Protein AF-A0AA51RT26-F1 (afdb_monomer)

Secondary structure (DSSP, 8-state):
--------------------TT----HHHHHHHHHHHHHHHHHHHHH-HHHHTTSS--HHHHHHHHGGGT--SHHHHHHHHHHHHHHTTSS--HHHHHHHHHHHTT----TT----HHHHHHHHHHTS---HHHHHHH-TTS-HHHHHHHHHHHHH-HHHHHHHHHHHHHH--

pLDDT: mean 77.9, std 15.67, range [34.88, 94.12]

Foldseek 3Di:
DDDPDDDDDDDDDDDPPDDPPPDPPDPVNVVVVLVVLLVVLVVVLVVPLVLVVLFPDDPVLSVLSVCLVVQDDDVSNVVSSVVSSVRSVVDDCPSRVVLVVCVVVVHDSPDPPPCPVLSVVLCCVAVVVHDCVVVCVVQVVADPVVLVVLSVVCNVPVPPRVVVNSVSSVVGD

Mean predicted aligned error: 15.86 Å

Solvent-accessible surface area (backbone atoms only — not comparable to full-atom values): 10703 Å² total; per-residue (Å²): 143,79,87,89,86,85,82,86,81,88,90,78,94,72,83,83,82,70,87,78,91,82,81,73,82,47,76,66,55,57,54,48,52,56,47,52,46,40,50,48,49,52,52,50,61,73,69,33,68,82,53,55,75,67,41,87,63,54,67,70,57,50,51,56,60,66,46,56,82,73,48,73,56,73,69,52,42,54,54,49,51,53,51,51,33,47,58,58,66,80,44,84,53,64,66,40,51,56,48,49,52,33,51,77,69,71,41,80,76,73,61,92,59,68,67,48,76,52,52,47,49,48,44,35,49,63,77,66,61,43,66,67,64,61,57,40,69,76,31,73,86,51,62,65,68,61,50,55,52,35,52,55,44,20,71,74,40,44,92,79,24,39,66,59,36,53,52,50,52,65,71,56,120

Organism: NCBI:txid3070815

Nearest PDB structures (foldseek):
  7bl5-assembly1_8  TM=5.152E-01  e=7.105E-05  Escherichia coli str. K-12 substr. MG1655
  2p0t-assembly1_A  TM=4.769E-01  e=4.660E-04  Pseudomonas syringae pv. tomato str. DC3000

Sequence (173 aa):
MNDPYDLDQNPSEQANQSANTDDVRSKTQIKNELKEITEFGVELASMGLSIIKKLPLDEEIVEAFEEIDTVKGNEAKKRHFKRIGKLLRERELDDVRIALERIKLGKPLSTSAEPSLRDLWFDKLINQNENPEAFISAFPNSDRQKLRQLIRNAKKDPSKHAGKLKQYISSVQ

InterPro domains:
  IPR006839 Dual-action ribosomal maturation protein DarP [NF003593] (26-162)
  IPR006839 Dual-action ribosomal maturation protein DarP [PF04751] (25-169)
  IPR006839 Dual-action ribosomal maturation protein DarP [PIRSF016183] (12-160)
  IPR006839 Dual-action ribosomal maturation protein DarP [PTHR38101] (19-160)
  IPR006839 Dual-action ribosomal maturation protein DarP [cd16331] (26-169)
  IPR023153 Dual-action ribosomal maturation protein DarP superfamily [G3DSA:1.10.60.30] (34-107)
  IPR023153 Dual-action ribosomal maturation protein DarP superfamily [G3DSA:1.10.60.30] (118-173)
  IPR023153 Dual-action ribosomal maturation protein DarP superfamily [SSF158710] (35-170)

Structure (mmCIF, N/CA/C/O backbone):
data_AF-A0AA51RT26-F1
#
_entry.id   AF-A0AA51RT26-F1
#
loop_
_atom_site.group_PDB
_atom_site.id
_atom_site.type_symbol
_atom_site.label_atom_id
_atom_site.label_alt_id
_atom_site.label_comp_id
_atom_site.label_asym_id
_atom_site.label_entity_id
_atom_site.label_seq_id
_atom_site.pdbx_PDB_ins_code
_atom_site.Cartn_x
_atom_site.Cartn_y
_atom_site.Cartn_z
_atom_site.occupancy
_atom_site.B_iso_or_equiv
_atom_site.auth_seq_id
_atom_site.auth_comp_id
_atom_site.auth_asym_id
_atom_site.auth_atom_id
_atom_site.pdbx_PDB_model_num
ATOM 1 N N . MET A 1 1 ? 34.927 -34.782 60.301 1.00 48.59 1 MET A N 1
ATOM 2 C CA . MET A 1 1 ? 33.573 -34.402 59.863 1.00 48.59 1 MET A CA 1
ATOM 3 C C . MET A 1 1 ? 33.344 -32.993 60.382 1.00 48.59 1 MET A C 1
ATOM 5 O O . MET A 1 1 ? 32.934 -32.856 61.520 1.00 48.59 1 MET A O 1
ATOM 9 N N . ASN A 1 2 ? 33.755 -31.974 59.625 1.00 34.88 2 ASN A N 1
ATOM 10 C CA . ASN A 1 2 ? 33.528 -30.574 59.983 1.00 34.88 2 ASN A CA 1
ATOM 11 C C . ASN A 1 2 ? 32.853 -29.912 58.787 1.00 34.88 2 ASN A C 1
ATOM 13 O O . ASN A 1 2 ? 33.385 -29.932 57.678 1.00 34.88 2 ASN A O 1
ATOM 17 N N . ASP A 1 3 ? 31.647 -29.444 59.056 1.00 40.94 3 ASP A N 1
ATOM 18 C CA . ASP A 1 3 ? 30.718 -28.766 58.168 1.00 40.94 3 ASP A CA 1
ATOM 19 C C . ASP A 1 3 ? 31.252 -27.355 57.836 1.00 40.94 3 ASP A C 1
ATOM 21 O O . ASP A 1 3 ? 31.576 -26.625 58.776 1.00 40.94 3 ASP A O 1
ATOM 25 N N . PRO A 1 4 ? 31.446 -26.971 56.557 1.00 41.84 4 PRO A N 1
ATOM 26 C CA . PRO A 1 4 ? 32.140 -25.732 56.210 1.00 41.84 4 PRO A CA 1
ATOM 27 C C . PRO A 1 4 ? 31.217 -24.594 55.739 1.00 41.84 4 PRO A C 1
ATOM 29 O O . PRO A 1 4 ? 31.683 -23.725 55.006 1.00 41.84 4 PRO A O 1
ATOM 32 N N . TYR A 1 5 ? 29.937 -24.566 56.115 1.00 48.78 5 TYR A N 1
ATOM 33 C CA . TYR A 1 5 ? 29.039 -23.465 55.744 1.00 48.78 5 TYR A CA 1
ATOM 34 C C . TYR A 1 5 ? 28.480 -22.728 56.962 1.00 48.78 5 TYR A C 1
ATOM 36 O O . TYR A 1 5 ? 27.344 -22.956 57.362 1.00 48.78 5 TYR A O 1
ATOM 44 N N . ASP A 1 6 ? 29.267 -21.792 57.498 1.00 48.47 6 ASP A N 1
ATOM 45 C CA . ASP A 1 6 ? 28.717 -20.530 57.998 1.00 48.47 6 ASP A CA 1
ATOM 46 C C . ASP A 1 6 ? 29.782 -19.416 58.007 1.00 48.47 6 ASP A C 1
ATOM 48 O O . ASP A 1 6 ? 30.973 -19.704 58.129 1.00 48.47 6 ASP A O 1
ATOM 52 N N . LEU A 1 7 ? 29.308 -18.167 57.932 1.00 40.50 7 LEU A N 1
ATOM 53 C CA . LEU A 1 7 ? 29.981 -16.853 57.985 1.00 40.50 7 LEU A CA 1
ATOM 54 C C . LEU A 1 7 ? 29.939 -16.013 56.692 1.00 40.50 7 LEU A C 1
ATOM 56 O O . LEU A 1 7 ? 30.890 -15.921 55.923 1.00 40.50 7 LEU A O 1
ATOM 60 N N . ASP A 1 8 ? 28.777 -15.385 56.507 1.00 44.22 8 ASP A N 1
ATOM 61 C CA . ASP A 1 8 ? 28.563 -13.928 56.574 1.00 44.22 8 ASP A CA 1
ATOM 62 C C . ASP A 1 8 ? 29.432 -12.940 55.739 1.00 44.22 8 ASP A C 1
ATOM 64 O O . ASP A 1 8 ? 30.643 -12.819 55.890 1.00 44.22 8 ASP A O 1
ATOM 68 N N . GLN A 1 9 ? 28.695 -12.098 54.995 1.00 39.25 9 GLN A N 1
ATOM 69 C CA . GLN A 1 9 ? 28.931 -10.684 54.622 1.00 39.25 9 GLN A CA 1
ATOM 70 C C . GLN A 1 9 ? 29.876 -10.286 53.457 1.00 39.25 9 GLN A C 1
ATOM 72 O O . GLN A 1 9 ? 31.093 -10.189 53.557 1.00 39.25 9 GLN A O 1
ATOM 77 N N . ASN A 1 10 ? 29.199 -9.900 52.364 1.00 44.72 10 ASN A N 1
ATOM 78 C CA . ASN A 1 10 ? 29.532 -8.947 51.284 1.00 44.72 10 ASN A CA 1
ATOM 79 C C . ASN A 1 10 ? 30.326 -7.709 51.786 1.00 44.72 10 ASN A C 1
ATOM 81 O O . ASN A 1 10 ? 29.910 -7.157 52.806 1.00 44.72 10 ASN A O 1
ATOM 85 N N . PRO A 1 11 ? 31.391 -7.200 51.114 1.00 45.69 11 PRO A N 1
ATOM 86 C CA . PRO A 1 11 ? 31.206 -6.231 50.015 1.00 45.69 11 PRO A CA 1
ATOM 87 C C . PRO A 1 11 ? 32.370 -6.166 48.998 1.00 45.69 11 PRO A C 1
ATOM 89 O O . PRO A 1 11 ? 33.498 -5.798 49.326 1.00 45.69 11 PRO A O 1
ATOM 92 N N . SER A 1 12 ? 32.115 -6.418 47.717 1.00 38.78 12 SER A N 1
ATOM 93 C CA . SER A 1 12 ? 33.011 -5.947 46.649 1.00 38.78 12 SER A CA 1
ATOM 94 C C . SER A 1 12 ? 32.214 -5.665 45.393 1.00 38.78 12 SER A C 1
ATOM 96 O O . SER A 1 12 ? 31.862 -6.563 44.632 1.00 38.78 12 SER A O 1
ATOM 98 N N . GLU A 1 13 ? 31.929 -4.382 45.221 1.00 48.28 13 GLU A N 1
ATOM 99 C CA . GLU A 1 13 ? 31.505 -3.747 43.987 1.00 48.28 13 GLU A CA 1
ATOM 100 C C . GLU A 1 13 ? 32.276 -4.325 42.794 1.00 48.28 13 GLU A C 1
ATOM 102 O O . GLU A 1 13 ? 33.469 -4.082 42.615 1.00 48.28 13 GLU A O 1
ATOM 107 N N . GLN A 1 14 ? 31.585 -5.079 41.947 1.00 40.97 14 GLN A N 1
ATOM 108 C CA . GLN A 1 14 ? 32.023 -5.283 40.577 1.00 40.97 14 GLN A CA 1
ATOM 109 C C . GLN A 1 14 ? 30.944 -4.723 39.669 1.00 40.97 14 GLN A C 1
ATOM 111 O O . GLN A 1 14 ? 29.845 -5.256 39.523 1.00 40.97 14 GLN A O 1
ATOM 116 N N . ALA A 1 15 ? 31.293 -3.554 39.142 1.00 46.06 15 ALA A N 1
ATOM 117 C CA . ALA A 1 15 ? 30.582 -2.783 38.154 1.00 46.06 15 ALA A CA 1
ATOM 118 C C . ALA A 1 15 ? 30.035 -3.675 37.033 1.00 46.06 15 ALA A C 1
ATOM 120 O O . ALA A 1 15 ? 30.762 -4.078 36.129 1.00 46.06 15 ALA A O 1
ATOM 121 N N . ASN A 1 16 ? 28.722 -3.901 37.036 1.00 46.19 16 ASN A N 1
ATOM 122 C CA . ASN A 1 16 ? 28.007 -4.274 35.823 1.00 46.19 16 ASN A CA 1
ATOM 123 C C . ASN A 1 16 ? 27.736 -3.002 35.008 1.00 46.19 16 ASN A C 1
ATOM 125 O O . ASN A 1 16 ? 26.611 -2.524 34.889 1.00 46.19 16 ASN A O 1
ATOM 129 N N . GLN A 1 17 ? 28.811 -2.436 34.455 1.00 51.53 17 GLN A N 1
ATOM 130 C CA . GLN A 1 17 ? 28.729 -1.714 33.192 1.00 51.53 17 GLN A CA 1
ATOM 131 C C . GLN A 1 17 ? 28.739 -2.771 32.091 1.00 51.53 17 GLN A C 1
ATOM 133 O O . GLN A 1 17 ? 29.795 -3.204 31.638 1.00 51.53 17 GLN A O 1
ATOM 138 N N . SER A 1 18 ? 27.556 -3.206 31.668 1.00 44.22 18 SER A N 1
ATOM 139 C CA . SER A 1 18 ? 27.418 -3.868 30.378 1.00 44.22 18 SER A CA 1
ATOM 140 C C . SER A 1 18 ? 26.287 -3.214 29.603 1.00 44.22 18 SER A C 1
ATOM 142 O O . SER A 1 18 ? 25.132 -3.208 30.020 1.00 44.22 18 SER A O 1
ATOM 144 N N . ALA A 1 19 ? 26.726 -2.559 28.533 1.00 50.94 19 ALA A N 1
ATOM 145 C CA . ALA A 1 19 ? 26.013 -1.984 27.410 1.00 50.94 19 ALA A CA 1
ATOM 146 C C . ALA A 1 19 ? 24.525 -2.346 27.290 1.00 50.94 19 ALA A C 1
ATOM 148 O O . ALA A 1 19 ? 24.168 -3.485 27.009 1.00 50.94 19 ALA A O 1
ATOM 149 N N . ASN A 1 20 ? 23.676 -1.322 27.369 1.00 47.78 20 ASN A N 1
ATOM 150 C CA . ASN A 1 20 ? 22.345 -1.355 26.774 1.00 47.78 20 ASN A CA 1
ATOM 151 C C . ASN A 1 20 ? 22.255 -0.221 25.743 1.00 47.78 20 ASN A C 1
ATOM 153 O O . ASN A 1 20 ? 21.616 0.810 25.942 1.00 47.78 20 ASN A O 1
ATOM 157 N N . THR A 1 21 ? 23.029 -0.363 24.669 1.00 46.56 21 THR A N 1
ATOM 158 C CA . THR A 1 21 ? 23.000 0.522 23.502 1.00 46.56 21 THR A CA 1
ATOM 159 C C . THR A 1 21 ? 21.942 0.016 22.529 1.00 46.56 21 THR A C 1
ATOM 161 O O . THR A 1 21 ? 22.314 -0.491 21.487 1.00 46.56 21 THR A O 1
ATOM 164 N N . ASP A 1 22 ? 20.659 0.092 22.897 1.00 51.62 22 ASP A N 1
ATOM 165 C CA . ASP A 1 22 ? 19.526 -0.116 21.968 1.00 51.62 22 ASP A CA 1
ATOM 166 C C . ASP A 1 22 ? 18.176 0.461 22.468 1.00 51.62 22 ASP A C 1
ATOM 168 O O . ASP A 1 22 ? 17.180 0.420 21.749 1.00 51.62 22 ASP A O 1
ATOM 172 N N . ASP A 1 23 ? 18.106 1.067 23.664 1.00 53.78 23 ASP A N 1
ATOM 173 C CA . ASP A 1 23 ? 16.831 1.457 24.296 1.00 53.78 23 ASP A CA 1
ATOM 174 C C . ASP A 1 23 ? 16.693 2.965 24.569 1.00 53.78 23 ASP A C 1
ATOM 176 O O . ASP A 1 23 ? 16.630 3.400 25.716 1.00 53.78 23 ASP A O 1
ATOM 180 N N . VAL A 1 24 ? 16.629 3.803 23.525 1.00 49.59 24 VAL A N 1
ATOM 181 C CA . VAL A 1 24 ? 16.020 5.142 23.674 1.00 49.59 24 VAL A CA 1
ATOM 182 C C . VAL A 1 24 ? 15.297 5.573 22.396 1.00 49.59 24 VAL A C 1
ATOM 184 O O . VAL A 1 24 ? 15.637 6.572 21.761 1.00 49.59 24 VAL A O 1
ATOM 187 N N . ARG A 1 25 ? 14.206 4.884 22.044 1.00 55.28 25 ARG A N 1
ATOM 188 C CA . ARG A 1 25 ? 13.118 5.596 21.355 1.00 55.28 25 ARG A CA 1
ATOM 189 C C . ARG A 1 25 ? 12.585 6.601 22.373 1.00 55.28 25 ARG A C 1
ATOM 191 O O . ARG A 1 25 ? 12.071 6.217 23.423 1.00 55.28 25 ARG A O 1
ATOM 198 N N . SER A 1 26 ? 12.789 7.896 22.137 1.00 71.69 26 SER A N 1
ATOM 199 C CA . SER A 1 26 ? 12.426 8.915 23.125 1.00 71.69 26 SER A CA 1
ATOM 200 C C . SER A 1 26 ? 10.927 8.829 23.429 1.00 71.69 26 SER A C 1
ATOM 202 O O . SER A 1 26 ? 10.106 8.615 22.533 1.00 71.69 26 SER A O 1
ATOM 204 N N . LYS A 1 27 ? 10.541 9.046 24.692 1.00 67.88 27 LYS A N 1
ATOM 205 C CA . LYS A 1 27 ? 9.126 9.101 25.118 1.00 67.88 27 LYS A CA 1
ATOM 206 C C . LYS A 1 27 ? 8.284 10.029 24.221 1.00 67.88 27 LYS A C 1
ATOM 208 O O . LYS A 1 27 ? 7.089 9.804 24.039 1.00 67.88 27 LYS A O 1
ATOM 213 N N . THR A 1 28 ? 8.918 11.046 23.635 1.00 71.62 28 THR A N 1
ATOM 214 C CA . THR A 1 28 ? 8.334 11.982 22.669 1.00 71.62 28 THR A CA 1
ATOM 215 C C . THR A 1 28 ? 8.030 11.338 21.311 1.00 71.62 28 THR A C 1
ATOM 217 O O . THR A 1 28 ? 6.944 11.556 20.787 1.00 71.62 28 THR A O 1
ATOM 220 N N . GLN A 1 29 ? 8.930 10.521 20.754 1.00 70.69 29 GLN A N 1
ATOM 221 C CA . GLN A 1 29 ? 8.710 9.817 19.477 1.00 70.69 29 GLN A CA 1
ATOM 222 C C . GLN A 1 29 ? 7.563 8.814 19.579 1.00 70.69 29 GLN A C 1
ATOM 224 O O . GLN A 1 29 ? 6.650 8.851 18.761 1.00 70.69 29 GLN A O 1
ATOM 229 N N . ILE A 1 30 ? 7.541 8.017 20.653 1.00 75.00 30 ILE A N 1
ATOM 230 C CA . ILE A 1 30 ? 6.437 7.084 20.920 1.00 75.00 30 ILE A CA 1
ATOM 231 C C . ILE A 1 30 ? 5.115 7.856 20.971 1.00 75.00 30 ILE A C 1
ATOM 233 O O . ILE A 1 30 ? 4.140 7.480 20.331 1.00 75.00 30 ILE A O 1
ATOM 237 N N . LYS A 1 31 ? 5.071 8.986 21.689 1.00 77.25 31 LYS A N 1
ATOM 238 C CA . LYS A 1 31 ? 3.861 9.814 21.784 1.00 77.25 31 LYS A CA 1
ATOM 239 C C . LYS A 1 31 ? 3.405 10.366 20.426 1.00 77.25 31 LYS A C 1
ATOM 241 O O . LYS A 1 31 ? 2.199 10.434 20.192 1.00 77.25 31 LYS A O 1
ATOM 246 N N . ASN A 1 32 ? 4.334 10.759 19.559 1.00 79.44 32 ASN A N 1
ATOM 247 C CA . ASN A 1 32 ? 4.011 11.281 18.231 1.00 79.44 32 ASN A CA 1
ATOM 248 C C . ASN A 1 32 ? 3.444 10.189 17.320 1.00 79.44 32 ASN A C 1
ATOM 250 O O . ASN A 1 32 ? 2.398 10.394 16.720 1.00 79.44 32 ASN A O 1
ATOM 254 N N . GLU A 1 33 ? 4.037 9.000 17.310 1.00 76.75 33 GLU A N 1
ATOM 255 C CA . GLU A 1 33 ? 3.539 7.870 16.514 1.00 76.75 33 GLU A CA 1
ATOM 256 C C . GLU A 1 33 ? 2.153 7.407 16.969 1.00 76.75 33 GLU A C 1
ATOM 258 O O . GLU A 1 33 ? 1.287 7.099 16.151 1.00 76.75 33 GLU A O 1
ATOM 263 N N . LEU A 1 34 ? 1.898 7.409 18.285 1.00 77.56 34 LEU A N 1
ATOM 264 C CA . LEU A 1 34 ? 0.562 7.140 18.824 1.00 77.56 34 LEU A CA 1
ATOM 265 C C . LEU A 1 34 ? -0.470 8.130 18.280 1.00 77.56 34 LEU A C 1
ATOM 267 O O . LEU A 1 34 ? -1.601 7.744 17.971 1.00 77.56 34 LEU A O 1
ATOM 271 N N . LYS A 1 35 ? -0.088 9.406 18.192 1.00 81.81 35 LYS A N 1
ATOM 272 C CA . LYS A 1 35 ? -0.942 10.470 17.672 1.00 81.81 35 LYS A CA 1
ATOM 273 C C . LYS A 1 35 ? -1.176 10.285 16.175 1.00 81.81 35 LYS A C 1
ATOM 275 O O . LYS A 1 35 ? -2.332 10.272 15.771 1.00 81.81 35 LYS A O 1
ATOM 280 N N . GLU A 1 36 ? -0.127 10.030 15.400 1.00 84.81 36 GLU A N 1
ATOM 281 C CA . GLU A 1 36 ? -0.209 9.785 13.955 1.00 84.81 36 GLU A CA 1
ATOM 282 C C . GLU A 1 36 ? -1.105 8.590 13.612 1.00 84.81 36 GLU A C 1
ATOM 284 O O . GLU A 1 36 ? -1.960 8.693 12.739 1.00 84.81 36 GLU A O 1
ATOM 289 N N . ILE A 1 37 ? -0.979 7.466 14.325 1.00 83.75 37 ILE A N 1
ATOM 290 C CA . ILE A 1 37 ? -1.803 6.275 14.055 1.00 83.75 37 ILE A CA 1
ATOM 291 C C . ILE A 1 37 ? -3.262 6.504 14.458 1.00 83.75 37 ILE A C 1
ATOM 293 O O . ILE A 1 37 ? -4.183 6.042 13.782 1.00 83.75 37 ILE A O 1
ATOM 297 N N . THR A 1 38 ? -3.494 7.250 15.539 1.00 81.31 38 THR A N 1
ATOM 298 C CA . THR A 1 38 ? -4.856 7.620 15.940 1.00 81.31 38 THR A CA 1
ATOM 299 C C . THR A 1 38 ? -5.489 8.563 14.915 1.00 81.31 38 THR A C 1
ATOM 301 O O . THR A 1 38 ? -6.638 8.362 14.532 1.00 81.31 38 THR A O 1
ATOM 304 N N . GLU A 1 39 ? -4.743 9.564 14.444 1.00 84.44 39 GLU A N 1
ATOM 305 C CA . GLU A 1 39 ? -5.175 10.491 13.392 1.00 84.44 39 GLU A CA 1
ATOM 306 C C . GLU A 1 39 ? -5.463 9.752 12.083 1.00 84.44 39 GLU A C 1
ATOM 308 O O . GLU A 1 39 ? -6.510 9.978 11.481 1.00 84.44 39 GLU A O 1
ATOM 313 N N . PHE A 1 40 ? -4.612 8.795 11.710 1.00 85.19 40 PHE A N 1
ATOM 314 C CA . PHE A 1 40 ? -4.814 7.932 10.550 1.00 85.19 40 PHE A CA 1
ATOM 315 C C . PHE A 1 40 ? -6.111 7.116 10.648 1.00 85.19 40 PHE A C 1
ATOM 317 O O . PHE A 1 40 ? -6.889 7.068 9.698 1.00 85.19 40 PHE A O 1
ATOM 324 N N . GLY A 1 41 ? -6.405 6.520 11.808 1.00 85.00 41 GLY A N 1
ATOM 325 C CA . GLY A 1 41 ? -7.660 5.788 12.012 1.00 85.00 41 GLY A CA 1
ATOM 326 C C . GLY A 1 41 ? -8.903 6.681 11.904 1.00 85.00 41 GLY A C 1
ATOM 327 O O . GLY A 1 41 ? -9.920 6.265 11.348 1.00 85.00 41 GLY A O 1
ATOM 328 N N . VAL A 1 42 ? -8.824 7.922 12.391 1.00 83.88 42 VAL A N 1
ATOM 329 C CA . VAL A 1 42 ? -9.907 8.910 12.249 1.00 83.88 42 VAL A CA 1
ATOM 330 C C . VAL A 1 42 ? -10.073 9.336 10.788 1.00 83.88 42 VAL A C 1
ATOM 332 O O . VAL A 1 42 ? -11.201 9.420 10.299 1.00 83.88 42 VAL A O 1
ATOM 335 N N . GLU A 1 43 ? -8.968 9.561 10.078 1.00 85.62 43 GLU A N 1
ATOM 336 C CA . GLU A 1 43 ? -8.973 9.874 8.650 1.00 85.62 43 GLU A CA 1
ATOM 337 C C . GLU A 1 43 ? -9.647 8.756 7.845 1.00 85.62 43 GLU A C 1
ATOM 339 O O . GLU A 1 43 ? -10.568 9.032 7.074 1.00 85.62 43 GLU A O 1
ATOM 344 N N . LEU A 1 44 ? -9.271 7.495 8.077 1.00 84.88 44 LEU A N 1
ATOM 345 C CA . LEU A 1 44 ? -9.889 6.342 7.421 1.00 84.88 44 LEU A CA 1
ATOM 346 C C . LEU A 1 44 ? -11.401 6.282 7.666 1.00 84.88 44 LEU A C 1
ATOM 348 O O . LEU A 1 44 ? -12.167 6.108 6.718 1.00 84.88 44 LEU A O 1
ATOM 352 N N . ALA A 1 45 ? -11.845 6.492 8.909 1.00 84.69 45 ALA A N 1
ATOM 353 C CA . ALA A 1 45 ? -13.273 6.508 9.228 1.00 84.69 45 ALA A CA 1
ATOM 354 C C . ALA A 1 45 ? -14.033 7.607 8.467 1.00 84.69 45 ALA A C 1
ATOM 356 O O . ALA A 1 45 ? -15.173 7.392 8.059 1.00 84.69 45 ALA A O 1
ATOM 357 N N . SER A 1 46 ? -13.406 8.764 8.230 1.00 84.12 46 SER A N 1
ATOM 358 C CA . SER A 1 46 ? -14.029 9.875 7.496 1.00 84.12 46 SER A CA 1
ATOM 359 C C . SER A 1 46 ? -14.213 9.603 5.997 1.00 84.12 46 SER A C 1
ATOM 361 O O . SER A 1 46 ? -15.097 10.183 5.369 1.00 84.12 46 SER A O 1
ATOM 363 N N . MET A 1 47 ? -13.412 8.698 5.425 1.00 82.31 47 MET A N 1
ATOM 364 C CA . MET A 1 47 ? -13.482 8.304 4.011 1.00 82.31 47 MET A CA 1
ATOM 365 C C . MET A 1 47 ? -14.605 7.302 3.724 1.00 82.31 47 MET A C 1
ATOM 367 O O . MET A 1 47 ? -15.026 7.143 2.577 1.00 82.31 47 MET A O 1
ATOM 371 N N . GLY A 1 48 ? -15.114 6.645 4.765 1.00 83.81 48 GLY A N 1
ATOM 372 C CA . GLY A 1 48 ? -16.233 5.722 4.685 1.00 83.81 48 GLY A CA 1
ATOM 373 C C . GLY A 1 48 ? -15.836 4.273 4.401 1.00 83.81 48 GLY A C 1
ATOM 374 O O . GLY A 1 48 ? -14.784 3.949 3.841 1.00 83.81 48 GLY A O 1
ATOM 375 N N . LEU A 1 49 ? -16.748 3.373 4.767 1.00 84.25 49 LEU A N 1
ATOM 376 C CA . LEU A 1 49 ? -16.522 1.929 4.779 1.00 84.25 49 LEU A CA 1
ATOM 377 C C . LEU A 1 49 ? -16.180 1.342 3.398 1.00 84.25 49 LEU A C 1
ATOM 379 O O . LEU A 1 49 ? -15.419 0.383 3.292 1.00 84.25 49 LEU A O 1
ATOM 383 N N . SER A 1 50 ? -16.696 1.943 2.322 1.00 81.44 50 SER A N 1
ATOM 384 C CA . SER A 1 50 ? -16.426 1.499 0.947 1.00 81.44 50 SER A CA 1
ATOM 385 C C . SER A 1 50 ? -14.952 1.608 0.540 1.00 81.44 50 SER A C 1
ATOM 387 O O . SER A 1 50 ? -14.505 0.851 -0.321 1.00 81.44 50 SER A O 1
ATOM 389 N N . ILE A 1 51 ? -14.208 2.542 1.139 1.00 80.75 51 ILE A N 1
ATOM 390 C CA . ILE A 1 51 ? -12.771 2.717 0.924 1.00 80.75 51 ILE A CA 1
ATOM 391 C C . ILE A 1 51 ? -11.996 1.758 1.825 1.00 80.75 51 ILE A C 1
ATOM 393 O O . ILE A 1 51 ? -11.107 1.064 1.341 1.00 80.75 51 ILE A O 1
ATOM 397 N N . ILE A 1 52 ? -12.391 1.657 3.095 1.00 85.88 52 ILE A N 1
ATOM 398 C CA . ILE A 1 52 ? -11.760 0.778 4.088 1.00 85.88 52 ILE A CA 1
ATOM 399 C C . ILE A 1 52 ? -11.753 -0.681 3.614 1.00 85.88 52 ILE A C 1
ATOM 401 O O . ILE A 1 52 ? -10.710 -1.323 3.650 1.00 85.88 52 ILE A O 1
ATOM 405 N N . LYS A 1 53 ? -12.867 -1.172 3.055 1.00 84.31 53 LYS A N 1
ATOM 406 C CA . LYS A 1 53 ? -12.979 -2.535 2.493 1.00 84.31 53 L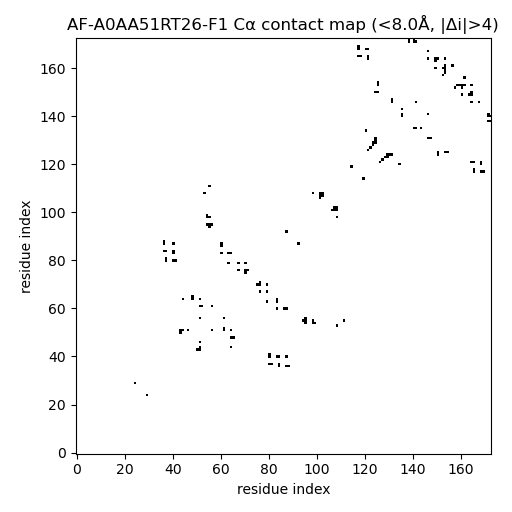YS A CA 1
ATOM 407 C C . LYS A 1 53 ? -12.060 -2.823 1.303 1.00 84.31 53 LYS A C 1
ATOM 409 O O . LYS A 1 53 ? -11.911 -3.977 0.920 1.00 84.31 53 LYS A O 1
ATOM 414 N N . LYS A 1 54 ? -11.500 -1.792 0.667 1.00 80.69 54 LYS A N 1
ATOM 415 C CA . LYS A 1 54 ? -10.576 -1.940 -0.468 1.00 80.69 54 LYS A CA 1
ATOM 416 C C . LYS A 1 54 ? -9.111 -1.875 -0.043 1.00 80.69 54 LYS A C 1
ATOM 418 O O . LYS A 1 54 ? -8.240 -2.120 -0.874 1.00 80.69 54 LYS A O 1
ATOM 423 N N . LEU A 1 55 ? -8.834 -1.495 1.202 1.00 83.56 55 LEU A N 1
ATOM 424 C CA . LEU A 1 55 ? -7.480 -1.441 1.736 1.00 83.56 55 LEU A CA 1
ATOM 425 C C . LEU A 1 55 ? -7.022 -2.844 2.169 1.00 83.56 55 LEU A C 1
ATOM 427 O O . LEU A 1 55 ? -7.861 -3.666 2.537 1.00 83.56 55 LEU A O 1
ATOM 431 N N . PRO A 1 56 ? -5.704 -3.120 2.156 1.00 82.12 56 PRO A N 1
ATOM 432 C CA . PRO A 1 56 ? -5.136 -4.374 2.649 1.00 82.12 56 PRO A CA 1
ATOM 433 C C . PR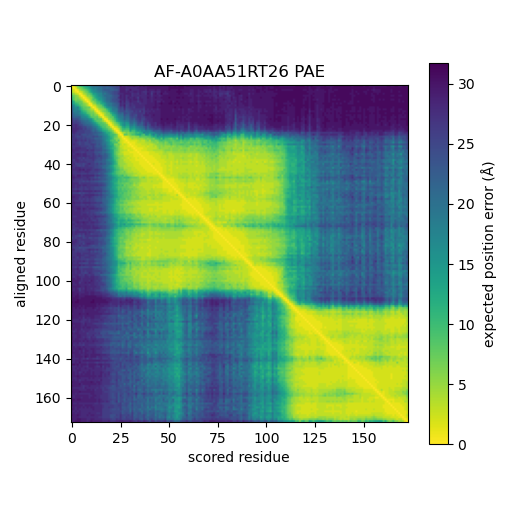O A 1 56 ? -5.138 -4.395 4.188 1.00 82.12 56 PRO A C 1
ATOM 435 O O . PRO A 1 56 ? -4.100 -4.290 4.835 1.00 82.12 56 PRO A O 1
ATOM 438 N N . LEU A 1 57 ? -6.330 -4.456 4.778 1.00 84.06 57 LEU A N 1
ATOM 439 C CA . LEU A 1 57 ? -6.558 -4.507 6.221 1.00 84.06 57 LEU A CA 1
ATOM 440 C C . LEU A 1 57 ? -7.049 -5.896 6.631 1.00 84.06 57 LEU A C 1
ATOM 442 O O . LEU A 1 57 ? -7.673 -6.597 5.836 1.00 84.06 57 LEU A O 1
ATOM 446 N N . ASP A 1 58 ? -6.792 -6.271 7.884 1.00 85.81 58 ASP A N 1
ATOM 447 C CA . ASP A 1 58 ? -7.404 -7.467 8.462 1.00 85.81 58 ASP A CA 1
ATOM 448 C C . ASP A 1 58 ? -8.913 -7.344 8.542 1.00 85.81 58 ASP A C 1
ATOM 450 O O . ASP A 1 58 ? -9.450 -6.260 8.784 1.00 85.81 58 ASP A O 1
ATOM 454 N N . GLU A 1 59 ? -9.566 -8.500 8.487 1.00 85.31 59 GLU A N 1
ATOM 455 C CA . GLU A 1 59 ? -10.991 -8.635 8.755 1.00 85.31 59 GLU A CA 1
ATOM 456 C C . GLU A 1 59 ? -11.371 -8.010 10.108 1.00 85.31 59 GLU A C 1
ATOM 458 O O . GLU A 1 59 ? -12.284 -7.194 10.146 1.00 85.31 59 GLU A O 1
ATOM 463 N N . GLU A 1 60 ? -10.588 -8.228 11.176 1.00 88.44 60 GLU A N 1
ATOM 464 C CA . GLU A 1 60 ? -10.847 -7.622 12.497 1.00 88.44 60 GLU A CA 1
ATOM 465 C C . GLU A 1 60 ? -10.840 -6.080 12.463 1.00 88.44 60 GLU A C 1
ATOM 467 O O . GLU A 1 60 ? -11.640 -5.422 13.135 1.00 88.44 60 GLU A O 1
ATOM 472 N N . ILE A 1 61 ? -9.944 -5.472 11.677 1.00 87.62 61 ILE A N 1
ATOM 473 C CA . ILE A 1 61 ? -9.880 -4.012 11.545 1.00 87.62 61 ILE A CA 1
ATOM 474 C C . ILE A 1 61 ? -11.084 -3.519 10.748 1.00 87.62 61 ILE A C 1
ATOM 476 O O . ILE A 1 61 ? -11.711 -2.535 11.139 1.00 87.62 61 ILE A O 1
ATOM 480 N N . VAL A 1 62 ? -11.418 -4.199 9.649 1.00 88.75 62 VAL A N 1
ATOM 481 C CA . VAL A 1 62 ? -12.579 -3.862 8.820 1.00 88.75 62 VAL A CA 1
ATOM 482 C C . VAL A 1 62 ? -13.865 -3.947 9.643 1.00 88.75 62 VAL A C 1
ATOM 484 O O . VAL A 1 62 ? -14.613 -2.972 9.655 1.00 88.75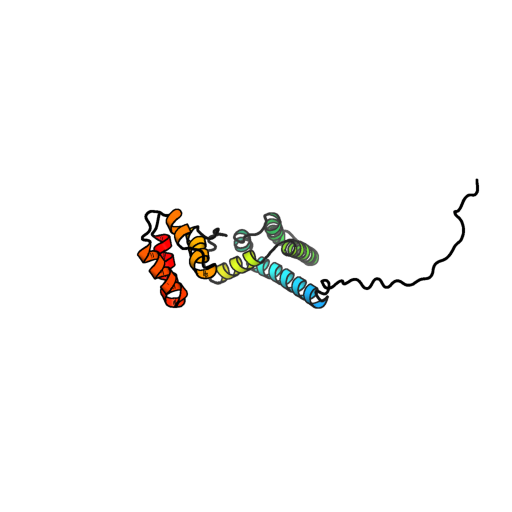 62 VAL A O 1
ATOM 487 N N . GLU A 1 63 ? -14.078 -5.029 10.394 1.00 89.38 63 GLU A N 1
ATOM 488 C CA . GLU A 1 63 ? -15.209 -5.200 11.317 1.00 89.38 63 GLU A CA 1
ATOM 489 C C . GLU A 1 63 ? -15.272 -4.069 12.348 1.00 89.38 63 GLU A C 1
ATOM 491 O O . GLU A 1 63 ? -16.320 -3.454 12.553 1.00 89.38 63 GLU A O 1
ATOM 496 N N . ALA A 1 64 ? -14.132 -3.707 12.947 1.00 89.81 64 ALA A N 1
ATOM 497 C CA . ALA A 1 64 ? -14.086 -2.586 13.876 1.00 89.81 64 ALA A CA 1
ATOM 498 C C . ALA A 1 64 ? -14.517 -1.266 13.206 1.00 89.81 64 ALA A C 1
ATOM 500 O O . ALA A 1 64 ? -15.153 -0.436 13.852 1.00 89.81 64 ALA A O 1
ATOM 501 N N . PHE A 1 65 ? -14.236 -1.048 11.921 1.00 89.44 65 PHE A N 1
ATOM 502 C CA . PHE A 1 65 ? -14.755 0.119 11.203 1.00 89.44 65 PHE A CA 1
ATOM 503 C C . PHE A 1 65 ? -16.253 0.015 10.863 1.00 89.44 65 PHE A C 1
ATOM 505 O O . PHE A 1 65 ? -16.931 1.042 10.874 1.00 89.44 65 PHE A O 1
ATOM 512 N N . GLU A 1 66 ? -16.792 -1.181 10.610 1.00 89.38 66 GLU A N 1
ATOM 513 C CA . GLU A 1 66 ? -18.235 -1.398 10.389 1.00 89.38 66 GLU A CA 1
ATOM 514 C C . GLU A 1 66 ? -19.073 -1.057 11.626 1.00 89.38 66 GLU A C 1
ATOM 516 O O . GLU A 1 66 ? -20.166 -0.497 11.528 1.00 89.38 66 GLU A O 1
ATOM 521 N N . GLU A 1 67 ? -18.533 -1.336 12.810 1.00 88.19 67 GLU A N 1
ATOM 522 C CA . GLU A 1 67 ? -19.195 -1.076 14.087 1.00 88.19 67 GLU A CA 1
ATOM 523 C C . GLU A 1 67 ? -19.273 0.422 14.447 1.00 88.19 67 GLU A C 1
ATOM 525 O O . GLU A 1 67 ? -20.037 0.801 15.334 1.00 88.19 67 GLU A O 1
ATOM 530 N N . ILE A 1 68 ? -18.537 1.318 13.773 1.00 86.12 68 ILE A N 1
ATOM 531 C CA . ILE A 1 68 ? -18.503 2.755 14.128 1.00 86.12 68 ILE A CA 1
ATOM 532 C C . ILE A 1 68 ? -19.898 3.392 14.104 1.00 86.12 68 ILE A C 1
ATOM 534 O O . ILE A 1 68 ? -20.221 4.212 14.974 1.00 86.12 68 ILE A O 1
ATOM 538 N N . ASP A 1 69 ? -20.723 3.014 13.127 1.00 80.94 69 ASP A N 1
ATOM 539 C CA . ASP A 1 69 ? -22.063 3.574 12.947 1.00 80.94 69 ASP A CA 1
ATOM 540 C C . ASP A 1 69 ? -23.069 3.031 13.975 1.00 80.94 69 ASP A C 1
ATOM 542 O O . ASP A 1 69 ? -24.051 3.704 14.302 1.00 80.94 69 ASP A O 1
ATOM 546 N N . THR A 1 70 ? -22.815 1.847 14.543 1.00 85.44 70 THR A N 1
ATOM 547 C CA . THR A 1 70 ? -23.676 1.238 15.570 1.00 85.44 70 THR A CA 1
ATOM 548 C C . THR A 1 70 ? -23.357 1.760 16.972 1.00 85.44 70 THR A C 1
ATOM 550 O O . THR A 1 70 ? -24.242 1.808 17.836 1.00 85.44 70 THR A O 1
ATOM 553 N N . VAL A 1 71 ? -22.123 2.224 17.201 1.00 85.94 71 VAL A N 1
ATOM 554 C CA . VAL A 1 71 ? -21.673 2.778 18.481 1.00 85.94 71 VAL A CA 1
ATOM 555 C C . VAL A 1 71 ? -22.327 4.141 18.747 1.00 85.94 71 VAL A C 1
ATOM 557 O O . VAL A 1 71 ? -21.985 5.177 18.166 1.00 85.94 71 VAL A O 1
ATOM 560 N N . LYS A 1 72 ? -23.264 4.162 19.701 1.00 86.81 72 LYS A N 1
ATOM 561 C CA . LYS A 1 72 ? -23.975 5.373 20.136 1.00 86.81 72 LYS A CA 1
ATOM 562 C C . LYS A 1 72 ? -23.256 6.054 21.303 1.00 86.81 72 LYS A C 1
ATOM 564 O O . LYS A 1 72 ? -22.941 5.427 22.309 1.00 86.81 72 LYS A O 1
ATOM 569 N N . GLY A 1 73 ? -23.074 7.369 21.194 1.00 88.12 73 GLY A N 1
ATOM 570 C CA . GLY A 1 73 ? -22.511 8.213 22.251 1.00 88.12 73 GLY A CA 1
ATOM 571 C C . GLY A 1 73 ? -21.020 8.518 22.084 1.00 88.12 73 GLY A C 1
ATOM 572 O O . GLY A 1 73 ? -20.223 7.682 21.663 1.00 88.12 73 GLY A O 1
ATOM 573 N N . ASN A 1 74 ? -20.638 9.744 22.442 1.00 85.75 74 ASN A N 1
ATOM 574 C CA . ASN A 1 74 ? -19.293 10.274 22.192 1.00 85.75 74 ASN A CA 1
ATOM 575 C C . ASN A 1 74 ? -18.200 9.504 22.948 1.00 85.75 74 ASN A C 1
ATOM 577 O O . ASN A 1 74 ? -17.136 9.243 22.393 1.00 85.75 74 ASN A O 1
ATOM 581 N N . GLU A 1 75 ? -18.463 9.095 24.190 1.00 88.25 75 GLU A N 1
ATOM 582 C CA . GLU A 1 75 ? -17.497 8.328 24.989 1.00 88.25 75 GLU A CA 1
ATOM 583 C C . GLU A 1 75 ? -17.327 6.889 24.492 1.00 88.25 75 GLU A C 1
ATOM 585 O O . GLU A 1 75 ? -16.212 6.366 24.484 1.00 88.25 75 GLU A O 1
ATOM 590 N N . ALA A 1 76 ? -18.403 6.262 24.011 1.00 86.62 76 ALA A N 1
ATOM 591 C CA . ALA A 1 76 ? -18.329 4.941 23.399 1.00 86.62 76 ALA A CA 1
ATOM 592 C C . ALA A 1 76 ? -17.527 4.997 22.087 1.00 86.62 76 ALA A C 1
ATOM 594 O O . ALA A 1 76 ? -16.599 4.209 21.908 1.00 86.62 76 ALA A O 1
ATOM 595 N N . LYS A 1 77 ? -17.777 6.004 21.234 1.00 85.31 77 LYS A N 1
ATOM 596 C CA . LYS A 1 77 ? -17.002 6.233 20.002 1.00 85.31 77 LYS A CA 1
ATOM 597 C C . LYS A 1 77 ? -15.518 6.462 20.282 1.00 85.31 77 LYS A C 1
ATOM 599 O O . LYS A 1 77 ? -14.679 5.840 19.642 1.00 85.31 77 LYS A O 1
ATOM 604 N N . LYS A 1 78 ? -15.165 7.290 21.274 1.00 85.06 78 LYS A N 1
ATOM 605 C CA . LYS A 1 78 ? -13.757 7.503 21.671 1.00 85.06 78 LYS A CA 1
ATOM 606 C C . LYS A 1 78 ? -13.063 6.201 22.082 1.00 85.06 78 LYS A C 1
ATOM 608 O O . LYS A 1 78 ? -11.925 5.961 21.685 1.00 85.06 78 LYS A O 1
ATOM 613 N N . ARG A 1 79 ? -13.731 5.355 22.876 1.00 86.81 79 ARG A N 1
ATOM 614 C CA . ARG A 1 79 ? -13.198 4.038 23.273 1.00 86.81 79 ARG A CA 1
ATOM 615 C C . ARG A 1 79 ? -13.028 3.116 22.069 1.00 86.81 79 ARG A C 1
ATOM 617 O O . ARG A 1 79 ? -12.016 2.427 21.981 1.00 86.81 79 ARG A O 1
ATOM 624 N N . HIS A 1 80 ? -13.974 3.159 21.138 1.00 88.56 80 HIS A N 1
ATOM 625 C CA . HIS A 1 80 ? -13.931 2.386 19.904 1.00 88.56 80 HIS A CA 1
ATOM 626 C C . HIS A 1 80 ? -12.758 2.789 19.004 1.00 88.56 80 HIS A C 1
ATOM 628 O O . HIS A 1 80 ? -11.947 1.947 18.631 1.00 88.56 80 HIS A O 1
ATOM 634 N N . PHE A 1 81 ? -12.558 4.090 18.779 1.00 87.00 81 PHE A N 1
ATOM 635 C CA . PHE A 1 81 ? -11.384 4.599 18.061 1.00 87.00 81 PHE A CA 1
ATOM 636 C C . PHE A 1 81 ? -10.065 4.239 18.751 1.00 87.00 81 PHE A C 1
ATOM 638 O O . PHE A 1 81 ? -9.072 3.972 18.080 1.00 87.00 81 PHE A O 1
ATOM 645 N N . LYS A 1 82 ? -10.044 4.158 20.087 1.00 85.62 82 LYS A N 1
ATOM 646 C CA . LYS A 1 82 ? -8.872 3.674 20.827 1.00 85.62 82 LYS A CA 1
ATOM 647 C C . LYS A 1 82 ? -8.594 2.185 20.573 1.00 85.62 82 LYS A C 1
ATOM 649 O O . LYS A 1 82 ? -7.425 1.805 20.527 1.00 85.62 82 LYS A O 1
ATOM 654 N N . ARG A 1 83 ? -9.632 1.352 20.400 1.00 89.31 83 ARG A N 1
ATOM 655 C CA . ARG A 1 83 ? -9.496 -0.057 19.980 1.00 89.31 83 ARG A CA 1
ATOM 656 C C . ARG A 1 83 ? -8.931 -0.139 18.565 1.00 89.31 83 ARG A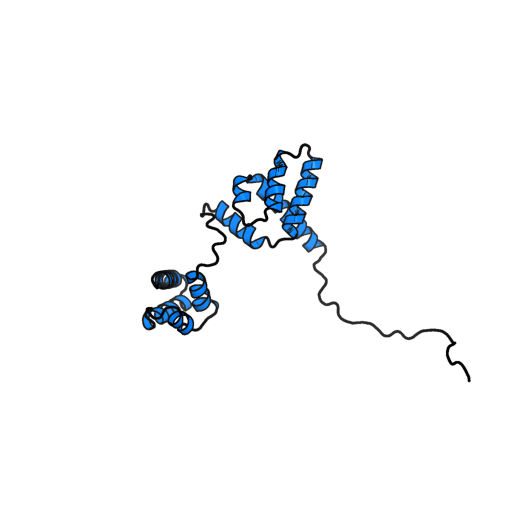 C 1
ATOM 658 O O . ARG A 1 83 ? -7.907 -0.784 18.382 1.00 89.31 83 ARG A O 1
ATOM 665 N N . ILE A 1 84 ? -9.512 0.594 17.616 1.00 87.81 84 ILE A N 1
ATOM 666 C CA . ILE A 1 84 ? -9.029 0.669 16.227 1.00 87.81 84 ILE A CA 1
ATOM 667 C C . ILE A 1 84 ? -7.561 1.117 16.185 1.00 87.81 84 ILE A C 1
ATOM 669 O O . ILE A 1 84 ? -6.727 0.458 15.576 1.00 87.81 84 ILE A O 1
ATOM 673 N N . GLY A 1 85 ? -7.202 2.180 16.910 1.00 86.75 85 GLY A N 1
ATOM 674 C CA . GLY A 1 85 ? -5.819 2.657 17.000 1.00 86.75 85 GLY A CA 1
ATOM 675 C C . GLY A 1 85 ? -4.864 1.683 17.703 1.00 86.75 85 GLY A C 1
ATOM 676 O O . GLY A 1 85 ? -3.651 1.785 17.542 1.00 86.75 85 GLY A O 1
ATOM 677 N N . LYS A 1 86 ? -5.363 0.728 18.498 1.00 86.50 86 LYS A N 1
ATOM 678 C CA . LYS A 1 86 ? -4.548 -0.384 19.006 1.00 86.50 86 LYS A CA 1
ATOM 679 C C . LYS A 1 86 ? -4.305 -1.416 17.902 1.00 86.50 86 LYS A C 1
ATOM 681 O O . LYS A 1 86 ? -3.148 -1.737 17.674 1.00 86.50 86 LYS A O 1
ATOM 686 N N . LEU A 1 87 ? -5.350 -1.840 17.193 1.00 87.62 87 LEU A N 1
ATOM 687 C CA . LEU A 1 87 ? -5.243 -2.814 16.101 1.00 87.62 87 LEU A CA 1
ATOM 688 C C . LEU A 1 87 ? -4.328 -2.314 14.974 1.00 87.62 87 LEU A C 1
ATOM 690 O O . LEU A 1 87 ? -3.451 -3.033 14.514 1.00 87.62 87 LEU A O 1
ATOM 694 N N . LEU A 1 88 ? -4.449 -1.037 14.602 1.00 85.50 88 LEU A N 1
ATOM 695 C CA . LEU A 1 88 ? -3.587 -0.412 13.594 1.00 85.50 88 LEU A CA 1
ATOM 696 C C . LEU A 1 88 ? -2.104 -0.363 14.008 1.00 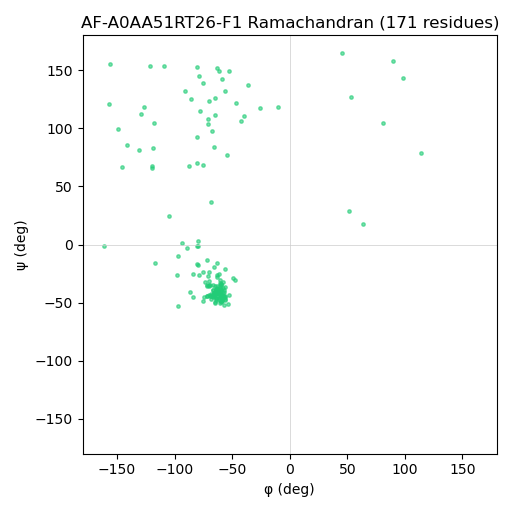85.50 88 LEU A C 1
ATOM 698 O O . LEU A 1 88 ? -1.242 -0.339 13.141 1.00 85.50 88 LEU A O 1
ATOM 702 N N . ARG A 1 89 ? -1.786 -0.346 15.312 1.00 82.44 89 ARG A N 1
ATOM 703 C CA . ARG A 1 89 ? -0.394 -0.343 15.812 1.00 82.44 89 ARG A CA 1
ATOM 704 C C . ARG A 1 89 ? 0.264 -1.710 15.792 1.00 82.44 89 ARG A C 1
ATOM 706 O O . ARG A 1 89 ? 1.485 -1.790 15.769 1.00 82.44 89 ARG A O 1
ATOM 713 N N . GLU A 1 90 ? -0.536 -2.762 15.874 1.00 82.62 90 GLU A N 1
ATOM 714 C CA . GLU A 1 90 ? -0.055 -4.144 15.868 1.00 82.62 90 GLU A CA 1
ATOM 715 C C . GLU A 1 90 ? 0.252 -4.624 14.438 1.00 82.62 90 GLU A C 1
ATOM 717 O O . GLU A 1 90 ? 0.728 -5.741 14.250 1.00 82.62 90 GLU A O 1
ATOM 722 N N . ARG A 1 91 ? 0.022 -3.767 13.433 1.00 77.69 91 ARG A N 1
ATOM 723 C CA . ARG A 1 91 ? 0.220 -4.039 12.009 1.00 77.69 91 ARG A CA 1
ATOM 724 C C . ARG A 1 91 ? 1.207 -3.062 11.382 1.00 77.69 91 ARG A C 1
ATOM 726 O O . ARG A 1 91 ? 1.337 -1.913 11.801 1.00 77.69 91 ARG A O 1
ATOM 733 N N . GLU A 1 92 ? 1.859 -3.518 10.322 1.00 76.19 92 GLU A N 1
ATOM 734 C CA . GLU A 1 92 ? 2.642 -2.663 9.436 1.00 76.19 92 GLU A CA 1
ATOM 735 C C . GLU A 1 92 ? 1.686 -1.909 8.498 1.00 76.19 92 GLU A C 1
ATOM 737 O O . GLU A 1 92 ? 0.944 -2.509 7.723 1.00 76.19 92 GLU A O 1
ATOM 742 N N . LEU A 1 93 ? 1.636 -0.579 8.622 1.00 80.81 93 LEU A N 1
ATOM 743 C CA . LEU A 1 93 ? 0.658 0.262 7.915 1.00 80.81 93 LEU A CA 1
ATOM 744 C C . LEU A 1 93 ? 1.176 0.822 6.587 1.00 80.81 93 LEU A C 1
ATOM 746 O O . LEU A 1 93 ? 0.458 1.580 5.933 1.00 80.81 93 LEU A O 1
ATOM 750 N N . ASP A 1 94 ? 2.401 0.495 6.185 1.00 78.06 94 ASP A N 1
ATOM 751 C CA . ASP A 1 94 ? 3.022 1.094 5.003 1.00 78.06 94 ASP A CA 1
ATOM 752 C C . ASP A 1 94 ? 2.271 0.719 3.720 1.00 78.06 94 ASP A C 1
ATOM 754 O O . ASP A 1 94 ? 1.930 1.602 2.929 1.00 78.06 94 ASP A O 1
ATOM 758 N N . ASP A 1 95 ? 1.851 -0.539 3.587 1.00 78.25 95 ASP A N 1
ATOM 759 C CA . ASP A 1 95 ? 1.002 -0.987 2.478 1.00 78.25 95 ASP A CA 1
ATOM 760 C C . ASP A 1 95 ? -0.365 -0.295 2.470 1.00 78.25 95 ASP A C 1
ATOM 762 O O . ASP A 1 95 ? -0.881 0.084 1.414 1.00 78.25 95 ASP A O 1
ATOM 766 N N . VAL A 1 96 ? -0.944 -0.067 3.652 1.00 82.81 96 VAL A N 1
ATOM 767 C CA . VAL A 1 96 ? -2.231 0.625 3.805 1.00 82.81 96 VAL A CA 1
ATOM 768 C C . VAL A 1 96 ? -2.103 2.089 3.382 1.00 82.81 96 VAL A C 1
ATOM 770 O O . VAL A 1 96 ? -2.972 2.604 2.679 1.00 82.81 96 VAL A O 1
ATOM 773 N N . ARG A 1 97 ? -1.010 2.761 3.764 1.00 82.44 97 ARG A N 1
ATOM 774 C CA . ARG A 1 97 ? -0.713 4.149 3.374 1.00 82.44 97 ARG A CA 1
ATOM 775 C C . ARG A 1 97 ? -0.510 4.269 1.867 1.00 82.44 97 ARG A C 1
ATOM 777 O O . ARG A 1 97 ? -1.124 5.134 1.243 1.00 82.44 97 ARG A O 1
ATOM 784 N N . ILE A 1 98 ? 0.273 3.370 1.268 1.00 79.69 98 ILE A N 1
ATOM 785 C CA . ILE A 1 98 ? 0.495 3.328 -0.185 1.00 79.69 98 ILE A CA 1
ATOM 786 C C . ILE A 1 98 ? -0.825 3.085 -0.921 1.00 79.69 98 ILE A C 1
ATOM 788 O O . ILE A 1 98 ? -1.129 3.767 -1.905 1.00 79.69 98 ILE A O 1
ATOM 792 N N . ALA A 1 99 ? -1.628 2.125 -0.452 1.00 79.00 99 ALA A N 1
ATOM 793 C CA . ALA A 1 99 ? -2.939 1.850 -1.019 1.00 79.00 99 ALA A CA 1
ATOM 794 C C . ALA A 1 99 ? -3.830 3.093 -0.938 1.00 79.00 99 ALA A C 1
ATOM 796 O O . ALA A 1 99 ? -4.407 3.480 -1.953 1.00 79.00 99 ALA A O 1
ATOM 797 N N . LEU A 1 100 ? -3.866 3.763 0.218 1.00 83.12 100 LEU A N 1
ATOM 798 C CA . LEU A 1 100 ? -4.651 4.971 0.443 1.00 83.12 100 LEU A CA 1
ATOM 799 C C . LEU A 1 100 ? -4.255 6.121 -0.496 1.00 83.12 100 LEU A C 1
ATOM 801 O O . LEU A 1 100 ? -5.127 6.764 -1.086 1.00 83.12 100 LEU A O 1
ATOM 805 N N . GLU A 1 101 ? -2.959 6.372 -0.683 1.00 82.06 101 GLU A N 1
ATOM 806 C CA . GLU A 1 101 ? -2.482 7.387 -1.628 1.00 82.06 101 GLU A CA 1
ATOM 807 C C . GLU A 1 101 ? -2.935 7.097 -3.062 1.00 82.06 101 GLU A C 1
ATOM 809 O O . GLU A 1 101 ? -3.343 8.010 -3.785 1.00 82.06 101 GLU A O 1
ATOM 814 N N . ARG A 1 102 ? -2.940 5.826 -3.482 1.00 75.31 102 ARG A N 1
ATOM 815 C CA . ARG A 1 102 ? -3.450 5.443 -4.808 1.00 75.31 102 ARG A CA 1
ATOM 816 C C . ARG A 1 102 ? -4.932 5.782 -4.963 1.00 75.31 102 ARG A C 1
ATOM 818 O O . ARG A 1 102 ? -5.300 6.314 -6.011 1.00 75.31 102 ARG A O 1
ATOM 825 N N . ILE A 1 103 ? -5.747 5.550 -3.926 1.00 78.56 103 ILE A N 1
ATOM 826 C CA . ILE A 1 103 ? -7.174 5.929 -3.918 1.00 78.56 103 ILE A CA 1
ATOM 827 C C . ILE A 1 103 ? -7.326 7.435 -4.097 1.00 78.56 103 ILE A C 1
ATOM 829 O O . ILE A 1 103 ? -8.086 7.877 -4.957 1.00 78.56 103 ILE A O 1
ATOM 833 N N . LYS A 1 104 ? -6.581 8.225 -3.312 1.00 79.12 104 LYS A N 1
ATOM 834 C CA . LYS A 1 104 ? -6.621 9.694 -3.368 1.00 79.12 104 LYS A CA 1
ATOM 835 C C . LYS A 1 104 ? -6.244 10.226 -4.751 1.00 79.12 104 LYS A C 1
ATOM 837 O O . LYS A 1 104 ? -6.820 11.205 -5.210 1.00 79.12 104 LYS A O 1
ATOM 842 N N . LEU A 1 105 ? -5.314 9.559 -5.433 1.00 79.06 105 LEU A N 1
ATOM 843 C CA . LEU A 1 105 ? -4.889 9.894 -6.794 1.00 79.06 105 LEU A CA 1
ATOM 844 C C . LEU A 1 105 ? -5.849 9.389 -7.888 1.00 79.06 105 LEU A C 1
ATOM 846 O O . LEU A 1 105 ? -5.533 9.525 -9.070 1.00 79.06 105 LEU A O 1
ATOM 850 N N . GLY A 1 106 ? -6.983 8.773 -7.529 1.00 67.81 106 GLY A N 1
ATOM 851 C CA . GLY A 1 106 ? -7.934 8.194 -8.484 1.00 67.81 106 GLY A CA 1
ATOM 852 C C . GLY A 1 106 ? -7.351 7.032 -9.293 1.00 67.81 106 GLY A C 1
ATOM 853 O O . GLY A 1 106 ? -7.879 6.676 -10.346 1.00 67.81 106 GLY A O 1
ATOM 854 N N . LYS A 1 107 ? -6.240 6.449 -8.828 1.00 64.31 107 LYS A N 1
ATOM 855 C CA . LYS A 1 107 ? -5.625 5.283 -9.456 1.00 64.31 107 LYS A CA 1
ATOM 856 C C . LYS A 1 107 ? -6.410 4.040 -9.040 1.00 64.31 107 LYS A C 1
ATOM 858 O O . LYS A 1 107 ? -6.885 3.973 -7.904 1.00 64.31 107 LYS A O 1
ATOM 863 N N . PRO A 1 108 ? -6.557 3.043 -9.927 1.00 57.50 108 PRO A N 1
ATOM 864 C CA . PRO A 1 108 ? -7.214 1.802 -9.555 1.00 57.50 108 PRO A CA 1
ATOM 865 C C . PRO A 1 108 ? -6.512 1.189 -8.339 1.00 57.50 108 PRO A C 1
ATOM 867 O O . PRO A 1 108 ? -5.287 1.056 -8.310 1.00 57.50 108 PRO A O 1
ATOM 870 N N . LEU A 1 109 ? -7.315 0.788 -7.351 1.00 58.75 109 LEU A N 1
ATOM 871 C CA . LEU A 1 109 ? -6.928 -0.048 -6.209 1.00 58.75 109 LEU A CA 1
ATOM 872 C C . LEU A 1 109 ? -6.609 -1.476 -6.651 1.00 58.75 109 LEU A C 1
ATOM 874 O O . LEU A 1 109 ? -6.986 -2.418 -5.970 1.00 58.75 109 LEU A O 1
ATOM 878 N N . SER A 1 110 ? -6.000 -1.664 -7.821 1.00 49.91 110 SER A N 1
ATOM 879 C CA . SER A 1 110 ? -5.640 -2.979 -8.337 1.00 49.91 110 SER A CA 1
ATOM 880 C C . SER A 1 110 ? -4.579 -3.589 -7.428 1.00 49.91 110 SER A C 1
ATOM 882 O O . SER A 1 110 ? -3.394 -3.430 -7.700 1.00 49.91 110 SER A O 1
ATOM 884 N N . THR A 1 111 ? -5.111 -4.194 -6.362 1.00 44.62 111 THR A N 1
ATOM 885 C CA . THR A 1 111 ? -4.644 -5.125 -5.340 1.00 44.62 111 THR A CA 1
ATOM 886 C C . THR A 1 111 ? -3.274 -4.776 -4.749 1.00 44.62 111 THR A C 1
ATOM 888 O O . THR A 1 111 ? -2.477 -4.035 -5.321 1.00 44.62 111 THR A O 1
ATOM 891 N N . SER A 1 112 ? -2.910 -5.365 -3.618 1.00 47.81 112 SER A N 1
ATOM 892 C CA . SER A 1 112 ? -1.546 -5.888 -3.531 1.00 47.81 112 SER A CA 1
ATOM 893 C C . SER A 1 112 ? -1.356 -6.835 -4.718 1.00 47.81 112 SER A C 1
ATOM 895 O O . SER A 1 112 ? -1.529 -8.042 -4.602 1.00 47.81 112 SER A O 1
ATOM 897 N N . ALA A 1 113 ? -1.151 -6.300 -5.921 1.00 54.50 113 ALA A N 1
ATOM 898 C CA . ALA A 1 113 ? -0.597 -7.085 -6.989 1.00 54.50 113 ALA A CA 1
ATOM 899 C C . ALA A 1 113 ? 0.814 -7.336 -6.493 1.00 54.50 113 ALA A C 1
ATOM 901 O O . ALA A 1 113 ? 1.660 -6.441 -6.585 1.00 54.50 113 ALA A O 1
ATOM 902 N N . GLU A 1 114 ? 1.011 -8.517 -5.898 1.00 57.00 114 GLU A N 1
ATOM 903 C CA . GLU A 1 114 ? 2.296 -9.200 -5.914 1.00 57.00 114 GLU A CA 1
ATOM 904 C C . GLU A 1 114 ? 3.015 -8.718 -7.166 1.00 57.00 114 GLU A C 1
ATOM 906 O O . GLU A 1 114 ? 2.419 -8.829 -8.255 1.00 57.00 114 GLU A O 1
ATOM 911 N N . PRO A 1 115 ? 4.172 -8.042 -7.015 1.00 61.69 115 PRO A N 1
ATOM 912 C CA . PRO A 1 115 ? 4.847 -7.437 -8.145 1.00 61.69 115 PRO A CA 1
ATOM 913 C C . PRO A 1 115 ? 4.859 -8.488 -9.235 1.00 61.69 115 PRO A C 1
ATOM 915 O O . PRO A 1 115 ? 5.270 -9.630 -9.002 1.00 61.69 115 PRO A O 1
ATOM 918 N N . SER A 1 116 ? 4.276 -8.142 -10.386 1.00 73.31 116 SER A N 1
ATOM 919 C CA . SER A 1 116 ? 4.111 -9.129 -11.441 1.00 73.31 116 SER A CA 1
ATOM 920 C C . SER A 1 116 ? 5.479 -9.758 -11.689 1.00 73.31 116 SER A C 1
ATOM 922 O O . SER A 1 116 ? 6.501 -9.087 -11.520 1.00 73.31 116 SER A O 1
ATOM 924 N N . LEU A 1 117 ? 5.544 -11.026 -12.100 1.00 79.00 117 LEU A N 1
ATOM 925 C CA . LEU A 1 117 ? 6.835 -11.673 -12.374 1.00 79.00 117 LEU A CA 1
ATOM 926 C C . LEU A 1 117 ? 7.750 -10.775 -13.243 1.00 79.00 117 LEU A C 1
ATOM 928 O O . LEU A 1 117 ? 8.964 -10.754 -13.082 1.00 79.00 117 LEU A O 1
ATOM 932 N N . ARG A 1 118 ? 7.142 -9.955 -14.108 1.00 81.69 118 ARG A N 1
ATOM 933 C CA . ARG A 1 118 ? 7.779 -8.940 -14.958 1.00 81.69 118 ARG A CA 1
ATOM 934 C C . ARG A 1 118 ? 8.359 -7.758 -14.171 1.00 81.69 118 ARG A C 1
ATOM 936 O O . ARG A 1 118 ? 9.478 -7.342 -14.464 1.00 81.69 118 ARG A O 1
ATOM 943 N N . ASP A 1 119 ? 7.629 -7.220 -13.197 1.00 82.75 119 ASP A N 1
ATOM 944 C CA . ASP A 1 119 ? 8.112 -6.150 -12.315 1.00 82.75 119 ASP A CA 1
ATOM 945 C C . ASP A 1 119 ? 9.244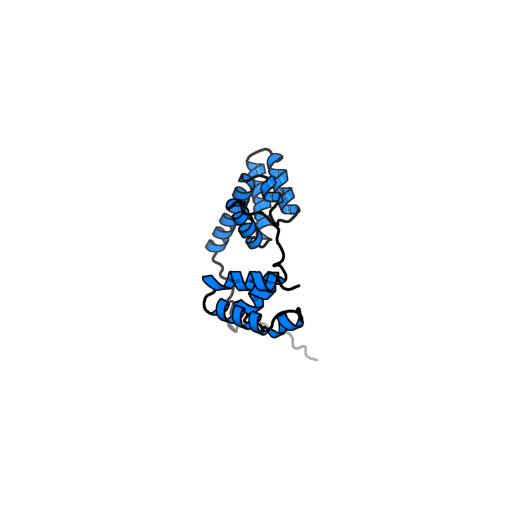 -6.643 -11.412 1.00 82.75 119 ASP A C 1
ATOM 947 O O . ASP A 1 119 ? 10.247 -5.944 -11.270 1.00 82.75 119 ASP A O 1
ATOM 951 N N . LEU A 1 120 ? 9.137 -7.876 -10.906 1.00 87.69 120 LEU A N 1
ATOM 952 C CA . LEU A 1 120 ? 10.214 -8.541 -10.171 1.00 87.69 120 LEU A CA 1
ATOM 953 C C . LEU A 1 120 ? 11.477 -8.668 -11.024 1.00 87.69 120 LEU A C 1
ATOM 955 O O . LEU A 1 120 ? 12.563 -8.307 -10.579 1.00 87.69 120 LEU A O 1
ATOM 959 N N . TRP A 1 121 ? 11.356 -9.129 -12.272 1.00 90.12 121 TRP A N 1
ATOM 960 C CA . TRP A 1 121 ? 12.502 -9.212 -13.179 1.00 90.12 121 TRP A CA 1
ATOM 961 C C . TRP A 1 121 ? 13.098 -7.844 -13.509 1.00 90.12 121 TRP A C 1
ATOM 963 O O . TRP A 1 121 ? 14.318 -7.717 -13.585 1.00 90.12 121 TRP A O 1
ATOM 973 N N . PHE A 1 122 ? 12.273 -6.812 -13.693 1.00 90.44 122 PHE A N 1
ATOM 974 C CA . PHE A 1 122 ? 12.783 -5.459 -13.905 1.00 90.44 122 PHE A CA 1
ATOM 975 C C . PHE A 1 122 ? 13.592 -4.973 -12.697 1.00 90.44 122 PHE A C 1
ATOM 977 O O . PHE A 1 122 ? 14.709 -4.484 -12.875 1.00 90.44 122 PHE A O 1
ATOM 984 N N . ASP A 1 123 ? 13.050 -5.135 -11.488 1.00 87.94 123 ASP A N 1
ATOM 985 C CA . ASP A 1 123 ? 13.712 -4.756 -10.239 1.00 87.94 123 ASP A CA 1
ATOM 986 C C . ASP A 1 123 ? 15.042 -5.502 -10.057 1.00 87.94 123 ASP A C 1
ATOM 988 O O . ASP A 1 123 ? 16.093 -4.883 -9.884 1.00 87.94 123 ASP A O 1
ATOM 992 N N .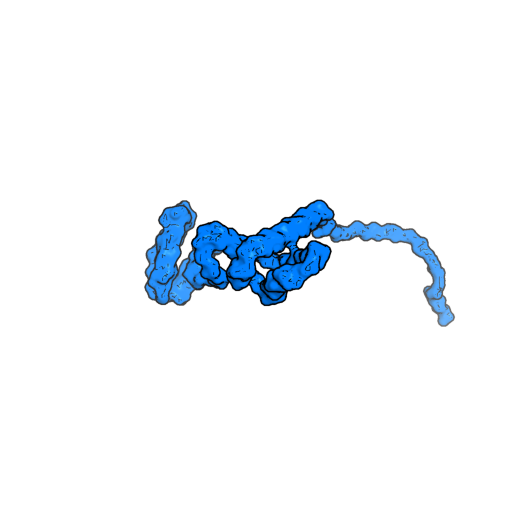 LYS A 1 124 ? 15.030 -6.822 -10.248 1.00 90.38 124 LYS A N 1
ATOM 993 C CA . LYS A 1 124 ? 16.222 -7.677 -10.229 1.00 90.38 124 LYS A CA 1
ATOM 994 C C . LYS A 1 124 ? 17.310 -7.197 -11.190 1.00 90.38 124 LYS A C 1
ATOM 996 O O . LYS A 1 124 ? 18.461 -7.005 -10.802 1.00 90.38 124 LYS A O 1
ATOM 1001 N N . LEU A 1 125 ? 16.961 -6.956 -12.454 1.00 90.19 125 LEU A N 1
ATOM 1002 C CA . LEU A 1 125 ? 17.933 -6.601 -13.494 1.00 90.19 125 LEU A CA 1
ATOM 1003 C C . LEU A 1 125 ? 18.489 -5.176 -13.340 1.00 90.19 125 LEU A C 1
ATOM 1005 O O . LEU A 1 125 ? 19.655 -4.927 -13.681 1.00 90.19 125 LEU A O 1
ATOM 1009 N N . ILE A 1 126 ? 17.661 -4.235 -12.877 1.00 90.75 126 ILE A N 1
ATOM 1010 C CA . ILE A 1 126 ? 18.004 -2.810 -12.806 1.00 90.75 126 ILE A CA 1
ATOM 1011 C C . ILE A 1 126 ? 18.485 -2.390 -11.425 1.00 90.75 126 ILE A C 1
ATOM 1013 O O . ILE A 1 126 ? 19.565 -1.813 -11.346 1.00 90.75 126 ILE A O 1
ATOM 1017 N N . ASN A 1 127 ? 17.726 -2.682 -10.371 1.00 86.50 127 ASN A N 1
ATOM 1018 C CA . ASN A 1 127 ? 18.016 -2.218 -9.015 1.00 86.50 127 ASN A CA 1
ATOM 1019 C C . ASN A 1 127 ? 18.964 -3.172 -8.280 1.00 86.50 127 ASN A C 1
ATOM 1021 O O . ASN A 1 127 ? 19.901 -2.719 -7.630 1.00 86.50 127 ASN A O 1
ATOM 1025 N N . GLN A 1 128 ? 18.783 -4.487 -8.439 1.00 86.88 128 GLN A N 1
ATOM 1026 C CA . GLN A 1 128 ? 19.627 -5.495 -7.774 1.00 86.88 128 GLN A CA 1
ATOM 1027 C C . GLN A 1 128 ? 20.868 -5.882 -8.592 1.00 86.88 128 GLN A C 1
ATOM 1029 O O . GLN A 1 128 ? 21.693 -6.676 -8.149 1.00 86.88 128 GLN A O 1
ATOM 1034 N N . ASN A 1 129 ? 21.018 -5.326 -9.799 1.00 86.38 129 ASN A N 1
ATOM 1035 C CA . ASN A 1 129 ? 22.088 -5.665 -10.738 1.00 86.38 129 ASN A CA 1
ATOM 1036 C C . ASN A 1 129 ? 22.237 -7.176 -11.013 1.00 86.38 129 ASN A C 1
ATOM 1038 O O . ASN A 1 129 ? 23.330 -7.630 -11.358 1.00 86.38 129 ASN A O 1
ATOM 1042 N N . GLU A 1 130 ? 21.145 -7.938 -10.919 1.00 88.69 130 GLU A N 1
ATOM 1043 C CA . GLU A 1 130 ? 21.147 -9.380 -11.144 1.00 88.69 130 GLU A CA 1
ATOM 1044 C C . GLU A 1 130 ? 21.589 -9.716 -12.579 1.00 88.69 130 GLU A C 1
ATOM 1046 O O . GLU A 1 130 ? 21.386 -8.952 -13.533 1.00 88.69 130 GLU A O 1
ATOM 1051 N N . ASN A 1 131 ? 22.232 -10.874 -12.732 1.00 90.50 131 ASN A N 1
ATOM 1052 C CA . ASN A 1 131 ? 22.753 -11.319 -14.013 1.00 90.50 131 ASN A CA 1
ATOM 1053 C C . ASN A 1 131 ? 21.598 -11.570 -15.013 1.00 90.50 131 ASN A C 1
ATOM 1055 O O . ASN A 1 131 ? 20.724 -12.393 -14.728 1.00 90.50 131 ASN A O 1
ATOM 1059 N N . PRO A 1 132 ? 21.610 -10.953 -16.217 1.00 90.00 132 PRO A N 1
ATOM 1060 C CA . PRO A 1 132 ? 20.593 -11.186 -17.246 1.00 90.00 132 PRO A CA 1
ATOM 1061 C C . PRO A 1 132 ? 20.437 -12.650 -17.669 1.00 90.00 132 PRO A C 1
ATOM 1063 O O . PRO A 1 132 ? 19.393 -13.021 -18.196 1.00 90.00 132 PRO A O 1
ATOM 1066 N N . GLU A 1 133 ? 21.452 -13.486 -17.442 1.00 90.06 133 GLU A N 1
ATOM 1067 C CA . GLU A 1 133 ? 21.386 -14.925 -17.704 1.00 90.06 133 GLU A CA 1
ATOM 1068 C C . GLU A 1 133 ? 20.256 -15.620 -16.931 1.00 90.06 133 GLU A C 1
ATOM 1070 O O . GLU A 1 133 ? 19.641 -16.535 -17.472 1.00 90.06 133 GLU A O 1
ATOM 1075 N N . ALA A 1 134 ? 19.917 -15.155 -15.723 1.00 88.56 134 ALA A N 1
ATOM 1076 C CA . ALA A 1 134 ? 18.809 -15.707 -14.945 1.00 88.56 134 ALA A CA 1
ATOM 1077 C C . ALA A 1 134 ? 17.459 -15.509 -15.659 1.00 88.56 134 ALA A C 1
ATOM 1079 O O . ALA A 1 134 ? 16.663 -16.443 -15.754 1.00 88.56 134 ALA A O 1
ATOM 1080 N N . PHE A 1 135 ? 17.239 -14.326 -16.244 1.00 90.12 135 PHE A N 1
ATOM 1081 C 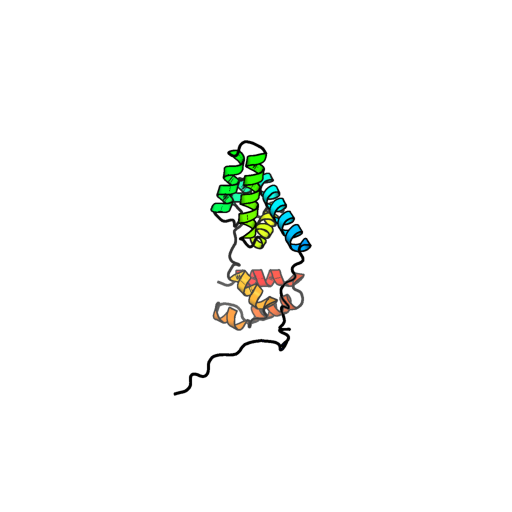CA . PHE A 1 135 ? 16.047 -14.044 -17.047 1.00 90.12 135 PHE A CA 1
ATOM 1082 C C . PHE A 1 135 ? 16.014 -14.895 -18.320 1.00 90.12 135 PHE A C 1
ATOM 1084 O O . PHE A 1 135 ? 14.971 -15.413 -18.696 1.00 90.12 135 PHE A O 1
ATOM 1091 N N . ILE A 1 136 ? 17.157 -15.059 -18.986 1.00 90.56 136 ILE A N 1
ATOM 1092 C CA . ILE A 1 136 ? 17.242 -15.811 -20.247 1.00 90.56 136 ILE A CA 1
ATOM 1093 C C . ILE A 1 136 ? 17.033 -17.309 -20.009 1.00 90.56 136 ILE A C 1
ATOM 1095 O O . ILE A 1 136 ? 16.424 -17.978 -20.835 1.00 90.56 136 ILE A O 1
ATOM 1099 N N . SER A 1 137 ? 17.496 -17.825 -18.870 1.00 89.44 137 SER A N 1
ATOM 1100 C CA . SER A 1 137 ? 17.209 -19.193 -18.436 1.00 89.44 137 SER A CA 1
ATOM 1101 C C . SER A 1 137 ? 15.710 -19.397 -18.189 1.00 89.44 137 SER A C 1
ATOM 1103 O O . SER A 1 137 ? 15.144 -20.398 -18.619 1.00 89.44 137 SER A O 1
ATOM 1105 N N . ALA A 1 138 ? 15.050 -18.417 -17.557 1.00 88.12 138 ALA A N 1
ATOM 1106 C CA . ALA A 1 138 ? 13.606 -18.445 -17.324 1.00 88.12 138 ALA A CA 1
ATOM 1107 C C . ALA A 1 138 ? 12.778 -18.264 -18.611 1.00 88.12 138 ALA A C 1
ATOM 1109 O O . ALA A 1 138 ? 11.697 -18.833 -18.722 1.00 88.12 138 ALA A O 1
ATOM 1110 N N . PHE A 1 139 ? 13.293 -17.511 -19.589 1.00 89.38 139 PHE A N 1
ATOM 1111 C CA . PHE A 1 139 ? 12.643 -17.249 -20.875 1.00 89.38 139 PHE A CA 1
ATOM 1112 C C . PHE A 1 139 ? 13.604 -17.505 -22.052 1.00 89.38 139 PHE A C 1
ATOM 1114 O O . PHE A 1 139 ? 14.162 -16.553 -22.617 1.00 89.38 139 PHE A O 1
ATOM 1121 N N . PRO A 1 140 ? 13.787 -18.774 -22.474 1.00 85.12 140 PRO A N 1
ATOM 1122 C CA . PRO A 1 140 ? 14.753 -19.147 -23.515 1.00 85.12 140 PRO A CA 1
ATOM 1123 C C . PRO A 1 140 ? 14.490 -18.512 -24.886 1.00 85.12 140 PRO A C 1
ATOM 1125 O O . PRO A 1 140 ? 15.417 -18.314 -25.665 1.00 85.12 140 PRO A O 1
ATOM 1128 N N . ASN A 1 141 ? 13.235 -18.149 -25.166 1.00 85.38 141 ASN A N 1
ATOM 1129 C CA . ASN A 1 141 ? 12.820 -17.500 -26.415 1.00 85.38 141 ASN A CA 1
ATOM 1130 C C . ASN A 1 141 ? 13.129 -15.992 -26.450 1.00 85.38 141 ASN A C 1
ATOM 1132 O O . ASN A 1 141 ? 12.822 -15.313 -27.430 1.00 85.38 141 ASN A O 1
ATOM 1136 N N . SER A 1 142 ? 13.703 -15.439 -25.378 1.00 88.69 142 SER A N 1
ATOM 1137 C CA . SER A 1 142 ? 14.058 -14.025 -25.317 1.00 88.69 142 SER A CA 1
ATOM 1138 C C . SER A 1 142 ? 15.306 -13.708 -26.148 1.00 88.69 142 SER A C 1
ATOM 1140 O O . SER A 1 142 ? 16.311 -14.418 -26.127 1.00 88.69 142 SER A O 1
ATOM 1142 N N . ASP A 1 143 ? 15.282 -12.578 -26.856 1.00 91.69 143 ASP A N 1
ATOM 1143 C CA . ASP A 1 143 ? 16.462 -12.055 -27.544 1.00 91.69 143 ASP A CA 1
ATOM 1144 C C . ASP A 1 143 ? 17.476 -11.530 -26.511 1.00 91.69 143 ASP A C 1
ATOM 1146 O O . ASP A 1 143 ? 17.330 -10.447 -25.922 1.00 91.69 143 ASP A O 1
ATOM 1150 N N . ARG A 1 144 ? 18.530 -12.326 -26.300 1.00 92.19 144 ARG A N 1
ATOM 1151 C CA . ARG A 1 144 ? 19.638 -12.045 -25.377 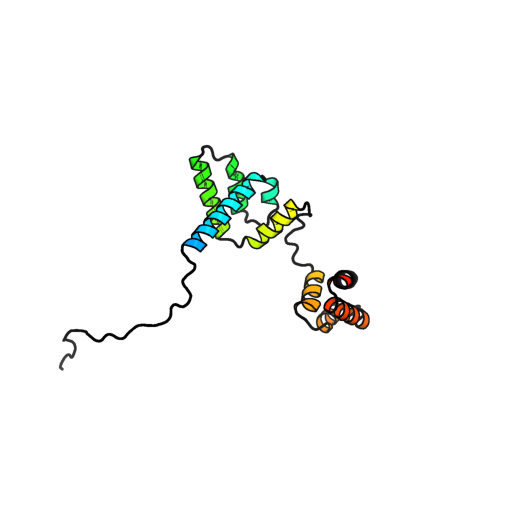1.00 92.19 144 ARG A CA 1
ATOM 1152 C C . ARG A 1 144 ? 20.338 -10.721 -25.685 1.00 92.19 144 ARG A C 1
ATOM 1154 O O . ARG A 1 144 ? 20.707 -9.992 -24.758 1.00 92.19 144 ARG A O 1
ATOM 1161 N N . GLN A 1 145 ? 20.561 -10.404 -26.960 1.00 91.31 145 GLN A N 1
ATOM 1162 C CA . GLN A 1 145 ? 21.301 -9.206 -27.356 1.00 91.31 145 GLN A CA 1
ATOM 1163 C C . GLN A 1 145 ? 20.461 -7.954 -27.106 1.00 91.31 145 GLN A C 1
ATOM 1165 O O . GLN A 1 145 ? 20.949 -6.984 -26.512 1.00 91.31 145 GLN A O 1
ATOM 1170 N N . LYS A 1 146 ? 19.181 -8.004 -27.485 1.00 91.94 146 LYS A N 1
ATOM 1171 C CA . LYS A 1 146 ? 18.224 -6.921 -27.252 1.00 91.94 146 LYS A CA 1
ATOM 1172 C C . LYS A 1 146 ? 18.000 -6.665 -25.765 1.00 91.94 146 LYS A C 1
ATOM 1174 O O . LYS A 1 146 ? 18.062 -5.509 -25.345 1.00 91.94 146 LYS A O 1
ATOM 1179 N N . LEU A 1 147 ? 17.834 -7.714 -24.955 1.00 92.50 147 LEU A N 1
ATOM 1180 C CA . LEU A 1 147 ? 17.682 -7.588 -23.502 1.00 92.50 147 LEU A CA 1
ATOM 1181 C C . LEU A 1 147 ? 18.872 -6.849 -22.876 1.00 92.50 147 LEU A C 1
ATOM 1183 O O . LEU A 1 147 ? 18.692 -5.844 -22.189 1.00 92.50 147 LEU A O 1
ATOM 1187 N N . ARG A 1 148 ? 20.102 -7.297 -23.158 1.00 92.25 148 ARG A N 1
ATOM 1188 C CA . ARG A 1 148 ? 21.321 -6.677 -22.611 1.00 92.25 148 ARG A CA 1
ATOM 1189 C C . ARG A 1 148 ? 21.458 -5.213 -23.027 1.00 92.25 148 ARG A C 1
ATOM 1191 O O . ARG A 1 148 ? 21.885 -4.387 -22.220 1.00 92.25 148 ARG A O 1
ATOM 1198 N N . GLN A 1 149 ? 21.084 -4.873 -24.262 1.00 94.12 149 GLN A N 1
ATOM 1199 C CA . GLN A 1 149 ? 21.095 -3.486 -24.723 1.00 94.12 149 GLN A CA 1
ATOM 1200 C C . GLN A 1 149 ? 20.082 -2.622 -23.963 1.00 94.12 149 GLN A C 1
ATOM 1202 O O . GLN A 1 149 ? 20.420 -1.514 -23.542 1.00 94.12 149 GLN A O 1
ATOM 1207 N N . LEU A 1 150 ? 18.861 -3.125 -23.763 1.00 93.44 150 LEU A N 1
ATOM 1208 C CA . LEU A 1 150 ? 17.816 -2.417 -23.026 1.00 93.44 150 LEU A CA 1
ATOM 1209 C C . LEU A 1 150 ? 18.193 -2.217 -21.556 1.00 93.44 150 LEU A C 1
ATOM 1211 O O . LEU A 1 150 ? 18.014 -1.115 -21.047 1.00 93.44 150 LEU A O 1
ATOM 1215 N N . ILE A 1 151 ? 18.785 -3.224 -20.909 1.00 92.94 151 ILE A N 1
ATOM 1216 C CA . ILE A 1 151 ? 19.282 -3.120 -19.530 1.00 92.94 151 ILE A CA 1
ATOM 1217 C C . ILE A 1 151 ? 20.362 -2.044 -19.425 1.00 92.94 151 ILE A C 1
ATOM 1219 O O . ILE A 1 151 ? 20.255 -1.157 -18.583 1.00 92.94 151 ILE A O 1
ATOM 1223 N N . ARG A 1 152 ? 21.382 -2.064 -20.295 1.00 93.12 152 ARG A N 1
ATOM 1224 C CA . ARG A 1 152 ? 22.442 -1.038 -20.280 1.00 93.12 152 ARG A CA 1
ATOM 1225 C C . ARG A 1 152 ? 21.880 0.371 -20.459 1.00 93.12 152 ARG A C 1
ATOM 1227 O O . ARG A 1 152 ? 22.272 1.281 -19.735 1.00 93.12 152 ARG A O 1
ATOM 1234 N N . ASN A 1 153 ? 20.954 0.544 -21.399 1.00 92.50 153 ASN A N 1
ATOM 1235 C CA . ASN A 1 153 ? 20.329 1.839 -21.654 1.00 92.50 153 ASN A CA 1
ATOM 1236 C C . ASN A 1 153 ? 19.475 2.299 -20.463 1.00 92.50 153 ASN A C 1
ATOM 1238 O O . ASN A 1 153 ? 19.551 3.463 -20.081 1.00 92.50 153 ASN A O 1
ATOM 1242 N N . ALA A 1 154 ? 18.710 1.389 -19.855 1.00 91.50 154 ALA A N 1
ATOM 1243 C CA . ALA A 1 154 ? 17.905 1.662 -18.669 1.00 91.50 154 ALA A CA 1
ATOM 1244 C C . ALA A 1 154 ? 18.758 2.001 -17.441 1.00 91.50 154 ALA A C 1
ATOM 1246 O O . ALA A 1 154 ? 18.376 2.887 -16.690 1.00 91.50 154 ALA A O 1
ATOM 1247 N N . LYS A 1 155 ? 19.932 1.379 -17.269 1.00 90.62 155 LYS A N 1
ATOM 1248 C CA . LYS A 1 155 ? 20.879 1.750 -16.205 1.00 90.62 155 LYS A CA 1
ATOM 1249 C C . LYS A 1 155 ? 21.517 3.120 -16.432 1.00 90.62 155 LYS A C 1
ATOM 1251 O O . LYS A 1 155 ? 21.772 3.835 -15.474 1.00 90.62 155 LYS A O 1
ATOM 1256 N N . LYS A 1 156 ? 21.781 3.487 -17.691 1.00 92.00 156 LYS A N 1
ATOM 1257 C CA . LYS A 1 156 ? 22.403 4.772 -18.041 1.00 92.00 156 LYS A CA 1
ATOM 1258 C C . LYS A 1 156 ? 21.438 5.953 -17.916 1.00 92.00 156 LYS A C 1
ATOM 1260 O O . LYS A 1 156 ? 21.827 6.995 -17.406 1.00 92.00 156 LYS A O 1
ATOM 1265 N N . ASP A 1 157 ? 20.214 5.808 -18.421 1.00 90.12 157 ASP A N 1
ATOM 1266 C CA . ASP A 1 157 ? 19.170 6.838 -18.344 1.00 90.12 157 ASP A CA 1
ATOM 1267 C C . ASP A 1 157 ? 17.804 6.169 -18.083 1.00 90.12 157 ASP A C 1
ATOM 1269 O O . ASP A 1 157 ? 17.056 5.855 -19.025 1.00 90.12 157 ASP A O 1
ATOM 1273 N N . PRO A 1 158 ? 17.472 5.918 -16.800 1.00 85.19 158 PRO A N 1
ATOM 1274 C CA . PRO A 1 158 ? 16.226 5.264 -16.413 1.00 85.19 158 PRO A CA 1
ATOM 1275 C C . PRO A 1 158 ? 14.992 6.019 -16.907 1.00 85.19 158 PRO A C 1
ATOM 1277 O O . PRO A 1 158 ? 14.034 5.395 -17.361 1.00 85.19 158 PRO A O 1
ATOM 1280 N N . SER A 1 159 ? 15.031 7.355 -16.897 1.00 82.31 159 SER A N 1
ATOM 1281 C CA . SER A 1 159 ? 13.888 8.203 -17.252 1.00 82.31 159 SER A CA 1
ATOM 1282 C C . SER A 1 159 ? 13.390 7.963 -18.683 1.00 82.31 159 SER A C 1
ATOM 1284 O O . SER A 1 159 ? 12.187 7.981 -18.937 1.00 82.31 159 SER A O 1
ATOM 1286 N N . LYS A 1 160 ? 14.304 7.657 -19.614 1.00 84.38 160 LYS A N 1
ATOM 1287 C CA . LYS A 1 160 ? 13.984 7.437 -21.035 1.00 84.38 160 LYS A CA 1
ATOM 1288 C C . LYS A 1 160 ? 13.851 5.972 -21.425 1.00 84.38 160 LYS A C 1
ATOM 1290 O O . LYS A 1 160 ? 13.189 5.655 -22.418 1.00 84.38 160 LYS A O 1
ATOM 1295 N N . HIS A 1 161 ? 14.519 5.075 -20.704 1.00 88.94 161 HIS A N 1
ATOM 1296 C CA . HIS A 1 161 ? 14.692 3.692 -21.148 1.00 88.94 161 HIS A CA 1
ATOM 1297 C C . HIS A 1 161 ? 14.046 2.646 -20.235 1.00 88.94 161 HIS A C 1
ATOM 1299 O O . HIS A 1 161 ? 13.801 1.536 -20.713 1.00 88.94 161 HIS A O 1
ATOM 1305 N N . ALA A 1 162 ? 13.674 2.987 -18.994 1.00 86.25 162 ALA A N 1
ATOM 1306 C CA . ALA A 1 162 ? 12.980 2.062 -18.094 1.00 86.25 162 ALA A CA 1
ATOM 1307 C C . ALA A 1 162 ? 11.664 1.553 -18.701 1.00 86.25 162 ALA A C 1
ATOM 1309 O O . ALA A 1 162 ? 11.415 0.350 -18.710 1.00 86.25 162 ALA A O 1
ATOM 1310 N N . GLY A 1 163 ? 10.860 2.442 -19.297 1.00 87.00 163 GLY A N 1
ATOM 1311 C CA . GLY A 1 163 ? 9.594 2.062 -19.935 1.00 87.00 163 GLY A CA 1
ATOM 1312 C C . GLY A 1 163 ? 9.771 1.063 -21.085 1.00 87.00 163 GLY A C 1
ATOM 1313 O O . GLY A 1 163 ? 9.035 0.084 -21.173 1.00 87.00 163 GLY A O 1
ATOM 1314 N N . LYS A 1 164 ? 10.804 1.249 -21.920 1.00 89.38 164 LYS A N 1
ATOM 1315 C CA . LYS A 1 164 ? 11.107 0.348 -23.048 1.00 89.38 164 LYS A CA 1
ATOM 1316 C C . LYS A 1 164 ? 11.535 -1.039 -22.574 1.00 89.38 164 LYS A C 1
ATOM 1318 O O . LYS A 1 164 ? 11.141 -2.038 -23.170 1.00 89.38 164 LYS A O 1
ATOM 1323 N N . LEU A 1 165 ? 12.326 -1.106 -21.502 1.00 89.94 165 LEU A N 1
ATOM 1324 C CA . LEU A 1 165 ? 12.718 -2.378 -20.901 1.00 89.94 165 LEU A CA 1
ATOM 1325 C C . LEU A 1 165 ? 11.512 -3.096 -20.281 1.00 89.94 165 LEU A C 1
ATOM 1327 O O . LEU A 1 165 ? 11.328 -4.280 -20.546 1.00 89.94 165 LEU A O 1
ATOM 1331 N N . LYS A 1 166 ? 10.652 -2.386 -19.537 1.00 89.19 166 LYS A N 1
ATOM 1332 C CA . LYS A 1 166 ? 9.413 -2.961 -18.983 1.00 89.19 166 LYS A CA 1
ATOM 1333 C C . LYS A 1 166 ? 8.495 -3.507 -20.078 1.00 89.19 166 LYS A C 1
ATOM 1335 O O . LYS A 1 166 ? 7.984 -4.616 -19.956 1.00 89.19 166 LYS A O 1
ATOM 1340 N N . GLN A 1 167 ? 8.336 -2.769 -21.177 1.00 88.00 167 GLN A N 1
ATOM 1341 C CA . GLN A 1 167 ? 7.542 -3.216 -22.321 1.00 88.00 167 GLN A CA 1
ATOM 1342 C C . GLN A 1 167 ? 8.127 -4.481 -22.963 1.00 88.00 167 GLN A C 1
ATOM 1344 O O . GLN A 1 167 ? 7.380 -5.399 -23.288 1.00 88.00 167 GLN A O 1
ATOM 1349 N N . TYR A 1 168 ? 9.453 -4.557 -23.102 1.00 90.81 168 TYR A N 1
ATOM 1350 C CA . TYR A 1 168 ? 10.120 -5.745 -23.628 1.00 90.81 168 TYR A CA 1
ATOM 1351 C C . TYR A 1 168 ? 9.942 -6.963 -22.716 1.00 90.81 168 TYR A C 1
ATOM 1353 O O . TYR A 1 168 ? 9.498 -8.002 -23.192 1.00 90.81 168 TYR A O 1
ATOM 1361 N N . ILE A 1 169 ? 10.206 -6.824 -21.413 1.00 89.88 169 ILE A N 1
ATOM 1362 C CA . ILE A 1 169 ? 9.992 -7.894 -20.424 1.00 89.88 169 ILE A CA 1
ATOM 1363 C C . ILE A 1 169 ? 8.531 -8.370 -20.450 1.00 89.88 169 ILE A C 1
ATOM 1365 O O . ILE A 1 169 ? 8.269 -9.560 -20.347 1.00 89.88 169 ILE A O 1
ATOM 1369 N N . SER A 1 170 ? 7.575 -7.460 -20.659 1.00 86.38 170 SER A N 1
ATOM 1370 C CA . SER A 1 170 ? 6.155 -7.802 -20.792 1.00 86.38 170 SER A CA 1
ATOM 1371 C C . SER A 1 170 ? 5.807 -8.519 -22.109 1.00 86.38 170 SER A C 1
ATOM 1373 O O . SER A 1 170 ? 4.844 -9.281 -22.169 1.00 86.38 170 SER A O 1
ATOM 1375 N N . SER A 1 171 ? 6.571 -8.288 -23.178 1.00 86.62 171 SER A N 1
ATOM 1376 C CA . SER A 1 171 ? 6.342 -8.930 -24.480 1.00 86.62 171 SER A CA 1
ATOM 1377 C C . SER A 1 171 ? 6.894 -10.352 -24.579 1.00 86.62 171 SER A C 1
ATOM 1379 O O . SER A 1 171 ? 6.514 -11.085 -25.486 1.00 86.62 171 SER A O 1
ATOM 1381 N N . VAL A 1 172 ? 7.792 -10.733 -23.670 1.00 83.88 172 VAL A N 1
ATOM 1382 C CA . VAL A 1 172 ? 8.381 -12.071 -23.620 1.00 83.88 172 VAL A CA 1
ATOM 1383 C C . VAL A 1 172 ? 7.442 -12.987 -22.823 1.00 83.88 172 VAL A C 1
ATOM 1385 O O . VAL A 1 172 ? 7.057 -12.649 -21.702 1.00 83.88 172 VAL A O 1
ATOM 1388 N N . GLN A 1 173 ? 7.048 -14.112 -23.426 1.00 69.00 173 GLN A N 1
ATOM 1389 C CA . GLN A 1 173 ? 6.249 -15.185 -22.820 1.00 69.00 173 GLN A CA 1
ATOM 1390 C C . GLN A 1 173 ? 7.062 -16.474 -22.741 1.00 69.00 173 GLN A C 1
ATOM 1392 O O . GLN A 1 173 ? 7.855 -16.729 -23.679 1.00 69.00 173 GLN A O 1
#

Radius of gyration: 28.12 Å; Cα contacts (8 Å, |Δi|>4): 98; chains: 1; bounding box: 58×46×88 Å